Protein AF-A0A8D5JQ71-F1 (afdb_monomer_lite)

InterPro domains:
  IPR045618 Domain of unknown function DUF6444 [PF20042] (19-86)

Organism: NCBI:txid2772557

Radius of gyration: 29.49 Å; chains: 1; bounding box: 49×44×82 Å

Foldseek 3Di:
DDDPNDDLVVVLVVQLVCLVPDPPDDPVRSVVSVVVSVVVVVVVVVVPDAVVHPVDPNVPGPPDDDDDDDDPVADPDDGPPDDDPDDDDDPDDPDDDDDDDDPDD

pLDDT: mean 89.2, std 5.15, range [61.31, 96.62]

Sequence (105 aa):
MTIDNINIEATLENAKKIIAEDKGLSSATKSLLEILVLVITLMANRLNLNSSNSSKPPSTDPNRKKNSKKKNGRKAGGQKGHVGKTLKKVAVPDKVKVINVNRSD

Structure (mmCIF, N/CA/C/O backbone):
data_AF-A0A8D5JQ71-F1
#
_entry.id   AF-A0A8D5JQ71-F1
#
loop_
_atom_site.group_PDB
_atom_site.id
_atom_site.type_symbol
_atom_site.lab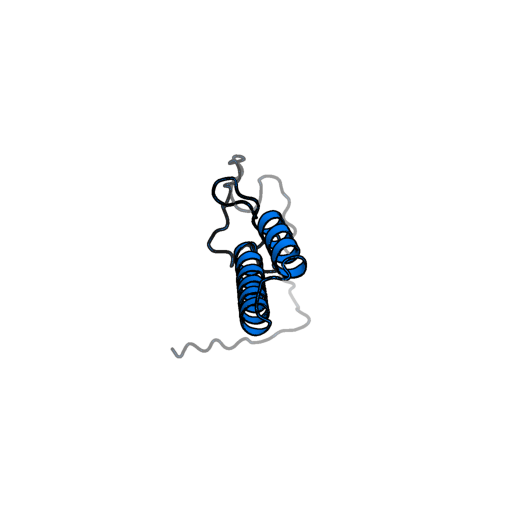el_atom_id
_atom_site.label_alt_id
_atom_site.label_comp_id
_atom_site.label_asym_id
_atom_site.label_entity_id
_atom_site.label_seq_id
_atom_site.pdbx_PDB_ins_code
_atom_site.Cartn_x
_atom_site.Cartn_y
_atom_site.Cartn_z
_atom_site.occupancy
_atom_site.B_iso_or_equiv
_atom_site.auth_seq_id
_atom_site.auth_comp_id
_atom_site.auth_asym_id
_atom_site.auth_atom_id
_atom_site.pdbx_PDB_model_num
ATOM 1 N N . MET A 1 1 ? 2.673 2.776 6.488 1.00 78.94 1 MET A N 1
ATOM 2 C CA . MET A 1 1 ? 2.360 3.949 5.648 1.00 78.94 1 MET A CA 1
ATOM 3 C C . MET A 1 1 ? 2.565 5.225 6.456 1.00 78.94 1 MET A C 1
ATOM 5 O O . MET A 1 1 ? 2.063 5.303 7.572 1.00 78.94 1 MET A O 1
ATOM 9 N N . THR A 1 2 ? 3.294 6.209 5.918 1.00 83.19 2 THR A N 1
ATOM 10 C CA . THR A 1 2 ? 3.402 7.548 6.519 1.00 83.19 2 THR A CA 1
ATOM 11 C C . THR A 1 2 ? 2.591 8.567 5.720 1.00 83.19 2 THR A C 1
ATOM 13 O O . THR A 1 2 ? 2.691 8.606 4.495 1.00 83.19 2 THR A O 1
ATOM 16 N N . ILE A 1 3 ? 1.784 9.377 6.404 1.00 81.81 3 ILE A N 1
ATOM 17 C CA . ILE A 1 3 ? 1.094 10.550 5.839 1.00 81.81 3 ILE A CA 1
ATOM 18 C C . ILE A 1 3 ? 1.446 11.727 6.739 1.00 81.81 3 ILE A C 1
ATOM 20 O O . ILE A 1 3 ? 1.314 11.598 7.951 1.00 81.81 3 ILE A O 1
ATOM 24 N N . ASP A 1 4 ? 1.945 12.827 6.173 1.00 85.12 4 ASP A N 1
ATOM 25 C CA . ASP A 1 4 ? 2.295 14.047 6.920 1.00 85.12 4 ASP A CA 1
ATOM 26 C C . ASP A 1 4 ? 3.145 13.770 8.179 1.00 85.12 4 ASP A C 1
ATOM 28 O O . ASP A 1 4 ? 2.898 14.290 9.262 1.00 85.12 4 ASP A O 1
ATOM 32 N N . ASN A 1 5 ? 4.151 12.898 8.031 1.00 88.31 5 ASN A N 1
ATOM 33 C CA . ASN A 1 5 ? 5.055 12.416 9.087 1.00 88.31 5 ASN A CA 1
ATOM 34 C C . ASN A 1 5 ? 4.416 11.544 10.190 1.00 88.31 5 ASN A C 1
ATOM 36 O O . ASN A 1 5 ? 5.087 11.207 11.164 1.00 88.31 5 ASN A O 1
ATOM 40 N N . ILE A 1 6 ? 3.171 11.099 10.028 1.00 89.06 6 ILE A N 1
ATOM 41 C CA . ILE A 1 6 ? 2.480 10.208 10.969 1.00 89.06 6 ILE A CA 1
ATOM 42 C C . ILE A 1 6 ? 2.561 8.763 10.471 1.00 89.06 6 ILE A C 1
ATOM 44 O O . ILE A 1 6 ? 2.156 8.469 9.348 1.00 89.06 6 ILE A O 1
ATOM 48 N N . ASN A 1 7 ? 3.052 7.841 11.305 1.00 91.19 7 ASN A N 1
ATOM 49 C CA . ASN A 1 7 ? 3.045 6.403 11.012 1.00 91.19 7 ASN A CA 1
ATOM 50 C C . ASN A 1 7 ? 1.674 5.797 11.347 1.00 91.19 7 ASN A C 1
ATOM 52 O O . ASN A 1 7 ? 1.350 5.596 12.517 1.00 91.19 7 ASN A O 1
ATOM 56 N N . ILE A 1 8 ? 0.882 5.490 10.320 1.00 90.25 8 ILE A N 1
ATOM 57 C CA . ILE A 1 8 ? -0.504 5.037 10.487 1.00 90.25 8 ILE A CA 1
ATOM 58 C C . ILE A 1 8 ? -0.583 3.706 11.237 1.00 90.25 8 ILE A C 1
ATOM 60 O O . ILE A 1 8 ? -1.400 3.599 12.148 1.00 90.25 8 ILE A O 1
ATOM 64 N N . GLU A 1 9 ? 0.251 2.708 10.912 1.00 90.06 9 GLU A N 1
ATOM 65 C CA . GLU A 1 9 ? 0.175 1.409 11.598 1.00 90.06 9 GLU A CA 1
ATOM 66 C C . GLU A 1 9 ? 0.482 1.546 13.091 1.00 90.06 9 GLU A C 1
ATOM 68 O O . GLU A 1 9 ? -0.305 1.081 13.913 1.00 90.06 9 GLU A O 1
ATOM 73 N N . ALA A 1 10 ? 1.554 2.261 13.450 1.00 93.25 10 ALA A N 1
ATOM 74 C CA . ALA A 1 10 ? 1.908 2.480 14.854 1.00 93.25 10 ALA A CA 1
ATOM 75 C C . ALA A 1 10 ? 0.810 3.253 15.608 1.00 93.25 10 ALA A C 1
ATOM 77 O O . ALA A 1 10 ? 0.500 2.962 16.762 1.00 93.25 10 ALA A O 1
ATOM 78 N N . THR A 1 11 ? 0.178 4.226 14.945 1.00 94.25 11 THR A N 1
ATOM 79 C CA . THR A 1 11 ? -0.907 5.012 15.546 1.00 94.25 11 THR A CA 1
ATOM 80 C C . THR A 1 11 ? -2.153 4.151 15.779 1.00 94.25 11 THR A C 1
ATOM 82 O O . THR A 1 11 ? -2.778 4.249 16.835 1.00 94.25 11 THR A O 1
ATOM 85 N N . LEU A 1 12 ? -2.494 3.266 14.835 1.00 93.75 12 LEU A N 1
ATOM 86 C CA . LEU A 1 12 ? -3.608 2.325 14.975 1.00 93.75 12 LEU A CA 1
ATOM 87 C C . LEU A 1 12 ? -3.352 1.277 16.063 1.00 93.75 12 LEU A C 1
ATOM 89 O O . LEU A 1 12 ? -4.27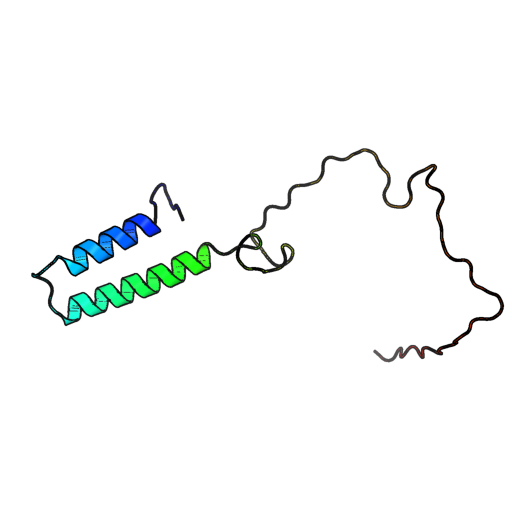4 0.946 16.805 1.00 93.75 12 LEU A O 1
ATOM 93 N N . GLU A 1 13 ? -2.126 0.765 16.187 1.00 94.31 13 GLU A N 1
ATOM 94 C CA . GLU A 1 13 ? -1.756 -0.155 17.271 1.00 94.31 13 GLU A CA 1
ATOM 95 C C . GLU A 1 13 ? -1.894 0.505 18.644 1.00 94.31 13 GLU A C 1
ATOM 97 O O . GLU A 1 13 ? -2.519 -0.061 19.544 1.00 94.31 13 GLU A O 1
ATOM 102 N N . ASN A 1 14 ? -1.403 1.738 18.783 1.00 95.19 14 ASN A N 1
ATOM 103 C CA . ASN A 1 14 ? -1.561 2.509 20.012 1.00 95.19 14 ASN A CA 1
ATOM 104 C C . ASN A 1 14 ? -3.040 2.769 20.335 1.00 95.19 14 ASN A C 1
ATOM 106 O O . ASN A 1 14 ? -3.458 2.578 21.475 1.00 95.19 14 ASN A O 1
ATOM 110 N N . ALA A 1 15 ? -3.852 3.139 19.339 1.00 94.44 15 ALA A N 1
ATOM 111 C CA . ALA A 1 15 ? -5.287 3.351 19.527 1.00 94.44 15 ALA A CA 1
ATOM 112 C C . ALA A 1 15 ? -5.998 2.075 20.004 1.00 94.44 15 ALA A C 1
ATOM 114 O O . ALA A 1 15 ? -6.771 2.129 20.960 1.00 94.44 15 ALA A O 1
ATOM 115 N N . LYS A 1 16 ? -5.695 0.913 19.403 1.00 95.06 16 LYS A N 1
ATOM 116 C CA . LYS A 1 16 ? -6.230 -0.387 19.850 1.00 95.06 16 LYS A CA 1
ATOM 117 C C . LYS A 1 16 ? -5.881 -0.672 21.304 1.00 95.06 16 LYS A C 1
ATOM 119 O O . LYS A 1 16 ? -6.746 -1.110 22.057 1.00 95.06 16 LYS A O 1
ATOM 124 N N . LYS A 1 17 ? -4.631 -0.417 21.700 1.00 95.44 17 LYS A N 1
ATOM 125 C CA . LYS A 1 17 ? -4.168 -0.637 23.073 1.00 95.44 17 LYS A CA 1
ATOM 126 C C . LYS A 1 17 ? -4.932 0.237 24.073 1.00 95.44 17 LYS A C 1
ATOM 128 O O . LYS A 1 17 ? -5.438 -0.285 25.059 1.00 95.44 17 LYS A O 1
ATOM 133 N N . ILE A 1 18 ? -5.092 1.528 23.776 1.00 94.81 18 ILE A N 1
ATOM 134 C CA . ILE A 1 18 ? -5.840 2.465 24.630 1.00 94.81 18 ILE A CA 1
ATOM 135 C C . ILE A 1 18 ? -7.301 2.023 24.774 1.00 94.81 18 ILE A C 1
ATOM 137 O O . ILE A 1 18 ? -7.807 1.933 25.888 1.00 94.81 18 ILE A O 1
ATOM 141 N N . ILE A 1 19 ? -7.965 1.676 23.666 1.00 93.88 19 ILE A N 1
ATOM 142 C CA . ILE A 1 19 ? -9.355 1.190 23.678 1.00 93.88 19 ILE A CA 1
ATOM 143 C C . ILE A 1 19 ? -9.484 -0.098 24.511 1.00 93.88 19 ILE A C 1
ATOM 145 O O . ILE A 1 19 ? -10.481 -0.300 25.209 1.00 93.88 19 ILE A O 1
ATOM 149 N N . ALA A 1 20 ? -8.484 -0.982 24.451 1.00 90.88 20 ALA A N 1
ATOM 150 C CA . ALA A 1 20 ? -8.470 -2.223 25.214 1.00 90.88 20 ALA A CA 1
ATOM 151 C C . ALA A 1 20 ? -8.331 -1.980 26.727 1.00 90.88 20 ALA A C 1
ATOM 153 O O . ALA A 1 20 ? -9.053 -2.620 27.495 1.00 90.88 20 ALA A O 1
ATOM 154 N N . GLU A 1 21 ? -7.452 -1.059 27.129 1.00 93.31 21 GLU A N 1
ATOM 155 C CA . GLU A 1 21 ? -7.113 -0.748 28.525 1.00 93.31 21 GLU A CA 1
ATOM 156 C C . GLU A 1 21 ? -8.131 0.173 29.218 1.00 93.31 21 GLU A C 1
ATOM 158 O O . GLU A 1 21 ? -8.260 0.128 30.445 1.00 93.31 21 GLU A O 1
ATOM 163 N N . ASP A 1 22 ? -8.880 0.974 28.458 1.00 92.06 22 ASP A N 1
ATOM 164 C CA . ASP A 1 22 ? -9.880 1.888 29.005 1.00 92.06 22 ASP A CA 1
ATOM 165 C C . ASP A 1 22 ? -11.106 1.126 29.546 1.00 92.06 22 ASP A C 1
ATOM 167 O O . ASP A 1 22 ? -11.863 0.478 28.813 1.00 92.06 22 ASP A O 1
ATOM 171 N N . LYS A 1 23 ? -11.285 1.208 30.870 1.00 90.31 23 LYS A N 1
ATOM 172 C CA . LYS A 1 23 ? -12.392 0.600 31.625 1.00 90.31 23 LYS A CA 1
ATOM 173 C C . LYS A 1 23 ? -13.626 1.503 31.716 1.00 90.31 23 LYS A C 1
ATOM 175 O O . LYS A 1 23 ? -14.673 1.031 32.146 1.00 90.31 23 LYS A O 1
ATOM 180 N N . GLY A 1 24 ? -13.499 2.787 31.373 1.00 91.50 24 GLY A N 1
ATOM 181 C CA . GLY A 1 24 ? -14.578 3.774 31.435 1.00 91.50 24 GLY A CA 1
ATOM 182 C C . GLY A 1 24 ? -15.492 3.764 30.208 1.00 91.50 24 GLY A C 1
ATOM 183 O O . GLY A 1 24 ? -16.581 4.334 30.247 1.00 91.50 24 GLY A O 1
ATOM 184 N N . LEU A 1 25 ? -15.079 3.104 29.124 1.00 90.75 25 LEU A N 1
ATOM 185 C CA . LEU A 1 25 ? -15.885 2.966 27.915 1.00 90.75 25 LEU A CA 1
ATOM 186 C C . LEU A 1 25 ? -16.985 1.913 28.087 1.00 90.75 25 LEU A C 1
ATOM 188 O O . LEU A 1 25 ? -16.743 0.787 28.521 1.00 90.75 25 LEU A O 1
ATOM 192 N N . SER A 1 26 ? -18.198 2.268 27.661 1.00 94.56 26 SER A N 1
ATOM 193 C CA . SER A 1 26 ? -19.291 1.309 27.497 1.00 94.56 26 SER A CA 1
ATOM 194 C C . SER A 1 26 ? -18.914 0.230 26.476 1.00 94.56 26 SER A C 1
ATOM 196 O O . SER A 1 26 ? -18.166 0.476 25.526 1.00 94.56 26 SER A O 1
ATOM 198 N N . SER A 1 27 ? -19.476 -0.969 26.624 1.00 92.75 27 SER A N 1
ATOM 199 C CA . SER A 1 27 ? -19.273 -2.059 25.664 1.00 92.75 27 SER A CA 1
ATOM 200 C C . SER A 1 27 ? -19.656 -1.645 24.240 1.00 92.75 27 SER A C 1
ATOM 202 O O . SER A 1 27 ? -18.915 -1.916 23.299 1.00 92.75 27 SER A O 1
ATOM 204 N N . ALA A 1 28 ? -20.760 -0.908 24.084 1.00 93.62 28 ALA A N 1
ATOM 205 C CA . ALA A 1 28 ? -21.238 -0.447 22.784 1.00 93.62 28 ALA A CA 1
ATOM 206 C C . ALA A 1 28 ? -20.262 0.532 22.109 1.00 93.62 28 ALA A C 1
ATOM 208 O O . ALA A 1 28 ? -19.990 0.417 20.912 1.00 93.62 28 ALA A O 1
ATOM 209 N N . THR A 1 29 ? -19.701 1.479 22.869 1.00 94.88 29 THR A N 1
ATOM 210 C CA . THR A 1 29 ? -18.735 2.448 22.330 1.00 94.88 29 THR A CA 1
ATOM 211 C C . THR A 1 29 ? -17.414 1.771 21.993 1.00 94.88 29 THR A C 1
ATOM 213 O O . THR A 1 29 ? -16.831 2.065 20.951 1.00 94.88 29 THR A O 1
ATOM 216 N N . LYS A 1 30 ? -16.975 0.814 22.819 1.00 94.12 30 LYS A N 1
ATOM 217 C CA . LYS A 1 30 ? -15.781 0.004 22.561 1.00 94.12 30 LYS A CA 1
ATOM 218 C C . LYS A 1 30 ? -15.908 -0.784 21.257 1.00 94.12 30 LYS A C 1
ATOM 220 O O . LYS A 1 30 ? -15.038 -0.667 20.397 1.00 94.12 30 LYS A O 1
ATOM 225 N N . SER A 1 31 ? -17.028 -1.478 21.051 1.00 93.94 31 SER A N 1
ATOM 226 C CA . SER A 1 31 ? -17.286 -2.211 19.806 1.00 93.94 31 SER A CA 1
ATOM 227 C C . SER A 1 31 ? -17.331 -1.297 18.578 1.00 93.94 31 SER A C 1
ATOM 229 O O . SER A 1 31 ? -16.772 -1.640 17.538 1.00 93.94 31 SER A O 1
ATOM 231 N N . LEU A 1 32 ? -17.950 -0.115 18.678 1.00 96.00 32 LEU A N 1
ATOM 232 C CA . LEU A 1 32 ? -17.978 0.842 17.568 1.00 96.00 32 LEU A CA 1
ATOM 233 C C . LEU A 1 32 ? -16.566 1.316 17.188 1.00 96.00 32 LEU A C 1
ATOM 235 O O . LEU A 1 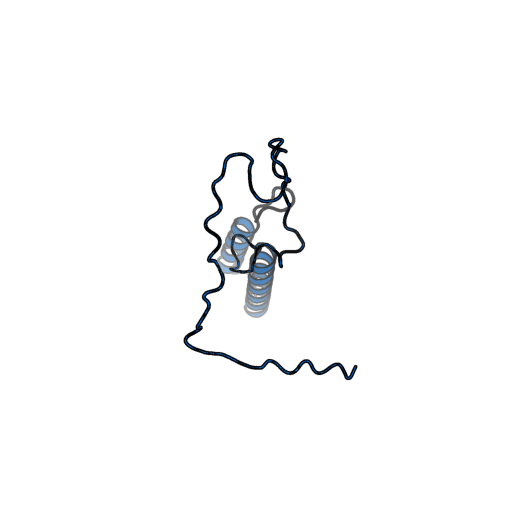32 ? -16.227 1.362 16.005 1.00 96.00 32 LEU A O 1
ATOM 239 N N . LEU A 1 33 ? -15.735 1.642 18.180 1.00 95.81 33 LEU A N 1
ATOM 240 C CA . LEU A 1 33 ? -14.352 2.065 17.957 1.00 95.81 33 LEU A CA 1
ATOM 241 C C . LEU A 1 33 ? -13.506 0.945 17.343 1.00 95.81 33 LEU A C 1
ATOM 243 O O . LEU A 1 33 ? -12.742 1.201 16.415 1.00 95.81 33 LEU A O 1
ATOM 247 N N . GLU A 1 34 ? -13.671 -0.296 17.798 1.00 93.75 34 GLU A N 1
ATOM 248 C CA . GLU A 1 34 ? -12.996 -1.460 17.212 1.00 93.75 34 GLU A CA 1
ATOM 249 C C . GLU A 1 34 ? -13.364 -1.652 15.734 1.00 93.75 34 GLU A C 1
ATOM 251 O O . GLU A 1 34 ? -12.478 -1.865 14.901 1.00 93.75 34 GLU A O 1
ATOM 256 N N . ILE A 1 35 ? -14.647 -1.506 15.382 1.00 96.06 35 ILE A N 1
ATOM 257 C CA . ILE A 1 35 ? -15.113 -1.565 13.989 1.00 96.06 35 ILE A CA 1
ATOM 258 C C . ILE A 1 35 ? -14.490 -0.436 13.161 1.00 96.06 35 ILE A C 1
ATOM 260 O O . ILE A 1 35 ? -14.001 -0.681 12.058 1.00 96.06 35 ILE A O 1
ATOM 264 N N . LEU A 1 36 ? -14.461 0.793 13.680 1.00 96.50 36 LEU A N 1
ATOM 265 C CA . LEU A 1 36 ? -13.845 1.928 12.986 1.00 96.50 36 LEU A CA 1
ATOM 266 C C . LEU A 1 36 ? -12.354 1.688 12.740 1.00 96.50 36 LEU A C 1
ATOM 268 O O . LEU A 1 36 ? -11.873 1.857 11.619 1.00 96.50 36 LEU A O 1
ATOM 272 N N . VAL A 1 37 ? -11.628 1.223 13.756 1.00 95.88 37 VAL A N 1
ATOM 273 C CA . VAL A 1 37 ? -10.210 0.873 13.640 1.00 95.88 37 VAL A CA 1
ATOM 274 C C . VAL A 1 37 ? -9.995 -0.232 12.603 1.00 95.88 37 VAL A C 1
ATOM 276 O O . VAL A 1 37 ? -9.051 -0.152 11.811 1.00 95.88 37 VAL A O 1
ATOM 279 N N . LEU A 1 38 ? -10.865 -1.246 12.559 1.00 94.50 38 LEU A N 1
ATOM 280 C CA . LEU A 1 38 ? -10.814 -2.309 11.555 1.00 94.50 38 LEU A CA 1
ATOM 281 C C . LEU A 1 38 ? -10.981 -1.745 10.138 1.00 94.50 38 LEU A C 1
ATOM 283 O O . LEU A 1 38 ? -10.167 -2.038 9.259 1.00 94.50 38 LEU A O 1
ATOM 287 N N . VAL A 1 39 ? -12.000 -0.910 9.921 1.00 96.62 39 VAL A N 1
ATOM 288 C CA . VAL A 1 39 ? -12.272 -0.282 8.621 1.00 96.62 39 VAL A CA 1
ATOM 289 C C . VAL A 1 39 ? -11.091 0.583 8.179 1.00 96.62 39 VAL A C 1
ATOM 291 O O . VAL A 1 39 ? -10.622 0.439 7.049 1.00 96.62 39 VAL A O 1
ATOM 294 N N . ILE A 1 40 ? -10.549 1.416 9.071 1.00 94.44 40 ILE A N 1
ATOM 295 C CA . ILE A 1 40 ? -9.388 2.266 8.770 1.00 94.44 40 ILE A CA 1
ATOM 296 C C . ILE A 1 40 ? -8.168 1.406 8.421 1.00 94.44 40 ILE A C 1
ATOM 298 O O . ILE A 1 40 ? -7.485 1.693 7.439 1.00 94.44 40 ILE A O 1
ATOM 302 N N . THR A 1 41 ? -7.925 0.318 9.157 1.00 93.44 41 THR A N 1
ATOM 303 C CA . THR A 1 41 ? -6.818 -0.612 8.873 1.00 93.44 41 THR A CA 1
ATOM 304 C C . THR A 1 41 ? -6.951 -1.212 7.469 1.00 93.44 41 THR A C 1
ATOM 306 O O . THR A 1 41 ? -5.996 -1.216 6.691 1.00 93.44 41 THR A O 1
ATOM 309 N N . LEU A 1 42 ? -8.148 -1.685 7.105 1.00 92.94 42 LEU A N 1
ATOM 310 C CA . LEU A 1 42 ? -8.417 -2.247 5.778 1.00 92.94 42 LEU A CA 1
ATOM 311 C C . LEU A 1 42 ? -8.216 -1.212 4.665 1.00 92.94 42 LEU A C 1
ATOM 313 O O . LEU A 1 42 ? -7.631 -1.525 3.625 1.00 92.94 42 LEU A O 1
ATOM 317 N N . MET A 1 43 ? -8.679 0.020 4.875 1.00 92.31 43 MET A N 1
ATOM 318 C CA . MET A 1 43 ? -8.509 1.108 3.913 1.00 92.31 43 MET A CA 1
ATOM 319 C C . MET A 1 43 ? -7.037 1.500 3.750 1.00 92.31 43 MET A C 1
ATOM 321 O O . MET A 1 43 ? -6.562 1.577 2.617 1.00 92.31 43 MET A O 1
ATOM 325 N N . ALA A 1 44 ? -6.303 1.677 4.851 1.00 90.44 44 ALA A N 1
ATOM 326 C CA . ALA A 1 44 ? -4.879 2.010 4.834 1.00 90.44 44 ALA A CA 1
ATOM 327 C C . ALA A 1 44 ? -4.060 0.944 4.089 1.00 90.44 44 ALA A C 1
ATOM 329 O O . ALA A 1 44 ? -3.269 1.271 3.203 1.00 90.44 44 ALA A O 1
ATOM 330 N N . ASN A 1 45 ? -4.334 -0.338 4.354 1.00 88.38 45 ASN A N 1
ATOM 331 C CA . ASN A 1 45 ? -3.691 -1.447 3.651 1.00 88.38 45 ASN A CA 1
ATOM 332 C C . ASN A 1 45 ? -3.948 -1.393 2.144 1.00 88.38 45 ASN A C 1
ATOM 334 O O . ASN A 1 45 ? -3.019 -1.553 1.357 1.00 88.38 45 ASN A O 1
ATOM 338 N N . ARG A 1 46 ? -5.190 -1.124 1.722 1.00 87.44 46 ARG A N 1
ATOM 339 C CA . ARG A 1 46 ? -5.539 -1.012 0.297 1.00 87.44 46 ARG A CA 1
ATOM 340 C C . ARG A 1 46 ? -4.860 0.172 -0.385 1.00 87.44 46 ARG A C 1
ATOM 342 O O . ARG A 1 46 ? -4.463 0.035 -1.538 1.00 87.44 46 ARG A O 1
ATOM 349 N N . LEU A 1 47 ? -4.728 1.307 0.300 1.00 86.81 47 LEU A N 1
ATOM 350 C CA . LEU A 1 47 ? -4.060 2.499 -0.235 1.00 86.81 47 LEU A CA 1
ATOM 351 C C . LEU A 1 47 ? -2.548 2.301 -0.393 1.00 86.81 47 LEU A C 1
ATOM 353 O O . LEU A 1 47 ? -1.946 2.877 -1.295 1.00 86.81 47 LEU A O 1
ATOM 357 N N . ASN A 1 48 ? -1.940 1.454 0.439 1.00 85.50 48 ASN A N 1
ATOM 358 C CA . ASN A 1 48 ? -0.516 1.131 0.360 1.00 85.50 48 ASN A CA 1
ATOM 359 C C . ASN A 1 48 ? -0.170 0.128 -0.767 1.00 85.50 48 ASN A C 1
ATOM 361 O O . ASN A 1 48 ? 1.008 -0.144 -1.024 1.00 85.50 48 ASN A O 1
ATOM 365 N N . LEU A 1 49 ? -1.170 -0.443 -1.452 1.00 86.94 49 LEU A N 1
ATOM 366 C CA . LEU A 1 49 ? -0.955 -1.402 -2.536 1.00 86.94 49 LEU A CA 1
ATOM 367 C C . LEU A 1 49 ? -0.622 -0.707 -3.865 1.00 86.94 49 LEU A C 1
ATOM 369 O O . LEU A 1 49 ? -1.378 0.119 -4.370 1.00 86.94 49 LEU A O 1
ATOM 373 N N . ASN A 1 50 ? 0.483 -1.117 -4.480 1.00 88.62 50 ASN A N 1
ATOM 374 C CA . ASN A 1 50 ? 0.955 -0.693 -5.797 1.00 88.62 50 ASN A CA 1
ATOM 375 C C . ASN A 1 50 ? 1.501 -1.896 -6.589 1.00 88.62 50 ASN A C 1
ATOM 377 O O . ASN A 1 50 ? 1.475 -3.038 -6.123 1.00 88.62 50 ASN A O 1
ATOM 381 N N . SER A 1 51 ? 1.979 -1.680 -7.814 1.00 90.56 51 SER A N 1
ATOM 382 C CA . SER A 1 51 ? 2.501 -2.770 -8.659 1.00 90.56 51 SER A CA 1
ATOM 383 C C . SER A 1 51 ? 3.672 -3.555 -8.054 1.00 90.56 51 SER A C 1
ATOM 385 O O . SER A 1 51 ? 3.894 -4.696 -8.448 1.00 90.56 51 SER A O 1
ATOM 387 N N . SER A 1 52 ? 4.400 -2.993 -7.087 1.00 87.12 52 SER A N 1
ATOM 388 C CA . SER A 1 52 ? 5.534 -3.662 -6.438 1.00 87.12 52 SER A CA 1
ATOM 389 C C . SER A 1 52 ? 5.119 -4.652 -5.345 1.00 87.12 52 SER A C 1
ATOM 391 O O . SER A 1 52 ? 5.913 -5.522 -5.007 1.00 87.12 52 SER A O 1
ATOM 393 N N . ASN A 1 53 ? 3.913 -4.532 -4.775 1.00 87.12 53 ASN A N 1
ATOM 394 C CA . ASN A 1 53 ? 3.477 -5.336 -3.621 1.00 87.12 53 ASN A CA 1
ATOM 395 C C . ASN A 1 53 ? 2.069 -5.960 -3.761 1.00 87.12 53 ASN A C 1
ATOM 397 O O . ASN A 1 53 ? 1.612 -6.620 -2.835 1.00 87.12 53 ASN A O 1
ATOM 401 N N . SER A 1 54 ? 1.380 -5.776 -4.895 1.00 86.38 54 SER A N 1
ATOM 402 C CA . SER A 1 54 ? 0.001 -6.266 -5.108 1.00 86.38 54 SER A CA 1
ATOM 403 C C . SER A 1 54 ? -0.143 -7.342 -6.187 1.00 86.38 54 SER A C 1
ATOM 405 O O . SER A 1 54 ? -1.261 -7.638 -6.608 1.00 86.38 54 SER A O 1
ATOM 407 N N . SER A 1 55 ? 0.970 -7.881 -6.696 1.00 89.00 55 SER A N 1
ATOM 408 C CA . SER A 1 55 ? 1.012 -8.809 -7.844 1.00 89.00 55 SER A CA 1
ATOM 409 C C . SER A 1 55 ? 0.375 -8.264 -9.138 1.00 89.00 55 SER A C 1
ATOM 411 O O . SER A 1 55 ? 0.289 -8.979 -10.137 1.00 89.00 55 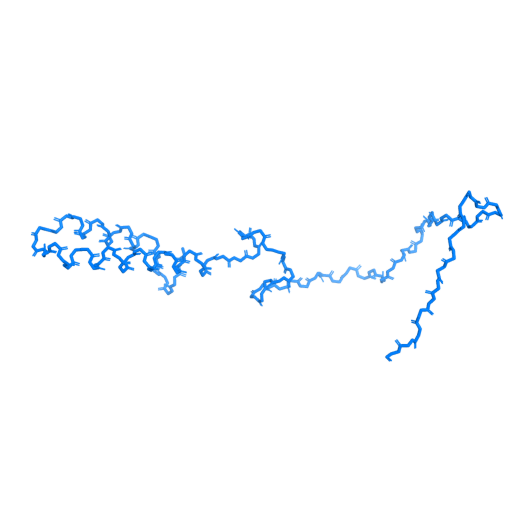SER A O 1
ATOM 413 N N . LYS A 1 56 ? -0.054 -6.992 -9.163 1.00 86.75 56 LYS A N 1
ATOM 414 C CA . LYS A 1 56 ? -0.594 -6.328 -10.352 1.00 86.75 56 LYS A CA 1
ATOM 415 C C . LYS A 1 56 ? 0.537 -5.983 -11.319 1.00 86.75 56 LYS A C 1
ATOM 417 O O . LYS A 1 56 ? 1.570 -5.468 -10.883 1.00 86.75 56 LYS A O 1
ATOM 422 N N . PRO A 1 57 ? 0.338 -6.175 -12.636 1.00 90.75 57 PRO A N 1
ATOM 423 C CA . PRO A 1 57 ? 1.321 -5.775 -13.624 1.00 90.75 57 PRO A CA 1
ATOM 424 C C . PRO A 1 57 ? 1.703 -4.295 -13.472 1.00 90.75 57 PRO A C 1
ATOM 426 O O . PRO A 1 57 ? 0.821 -3.439 -13.348 1.00 90.75 57 PRO A O 1
ATOM 429 N N . PRO A 1 58 ? 2.995 -3.949 -13.582 1.00 90.62 58 PRO A N 1
ATOM 430 C CA . PRO A 1 58 ? 3.449 -2.564 -13.513 1.00 90.62 58 PRO A CA 1
ATOM 431 C C . PRO A 1 58 ? 2.921 -1.636 -14.622 1.00 90.62 58 PRO A C 1
ATOM 433 O O . PRO A 1 58 ? 3.187 -0.437 -14.596 1.00 90.62 58 PRO A O 1
ATOM 436 N N . SER A 1 59 ? 2.240 -2.173 -15.635 1.00 89.75 59 SER A N 1
ATOM 437 C CA . SER A 1 59 ? 1.518 -1.415 -16.664 1.00 89.75 59 SER A CA 1
ATOM 438 C C . SER A 1 59 ? 0.121 -0.966 -16.226 1.00 89.75 59 SER A C 1
ATOM 440 O O . SER A 1 59 ? -0.398 -0.016 -16.798 1.00 89.75 59 SER A O 1
ATOM 442 N N . THR A 1 60 ? -0.476 -1.640 -15.240 1.00 89.25 60 THR A N 1
ATOM 443 C CA . THR A 1 60 ? -1.851 -1.416 -14.754 1.00 89.25 60 THR A CA 1
ATOM 444 C C . THR A 1 60 ? -1.892 -0.492 -13.533 1.00 89.25 60 THR A C 1
ATOM 446 O O . THR A 1 60 ? -2.963 -0.100 -13.085 1.00 89.25 60 THR A O 1
ATOM 449 N N . ASP A 1 61 ? -0.733 -0.140 -12.981 1.00 90.69 61 ASP A N 1
ATOM 450 C CA . ASP A 1 61 ? -0.607 0.781 -11.853 1.00 90.69 61 ASP A CA 1
ATOM 451 C C . ASP A 1 61 ? -0.611 2.244 -12.346 1.00 90.69 61 ASP A C 1
ATOM 453 O O . ASP A 1 61 ? 0.377 2.678 -12.952 1.00 90.69 61 ASP A O 1
ATOM 457 N N . PRO A 1 62 ? -1.700 3.009 -12.115 1.00 86.19 62 PRO A N 1
ATOM 458 C CA . PRO A 1 62 ? -1.852 4.365 -12.643 1.00 86.19 62 PRO A CA 1
ATOM 459 C C . PRO A 1 62 ? -0.889 5.365 -11.994 1.00 86.19 62 PRO A C 1
ATOM 461 O O . PRO A 1 62 ? -0.518 6.353 -12.623 1.00 86.19 62 PRO A O 1
ATOM 464 N N . ASN A 1 63 ? -0.441 5.091 -10.765 1.00 86.69 63 ASN A N 1
ATOM 465 C CA . ASN A 1 63 ? 0.417 5.984 -9.986 1.00 86.69 63 ASN A CA 1
ATOM 466 C C . ASN A 1 63 ? 1.904 5.615 -10.106 1.00 86.69 63 ASN A C 1
ATOM 468 O O . ASN A 1 63 ? 2.762 6.202 -9.438 1.00 86.69 63 ASN A O 1
ATOM 472 N N . ARG A 1 64 ? 2.243 4.644 -10.962 1.00 89.69 64 ARG A N 1
ATOM 473 C CA . ARG A 1 64 ? 3.624 4.207 -11.143 1.00 89.69 64 ARG A CA 1
ATOM 474 C C . ARG A 1 64 ? 4.459 5.282 -11.839 1.00 89.69 64 ARG A C 1
ATOM 476 O O . ARG A 1 64 ? 4.274 5.575 -13.022 1.00 89.69 64 ARG A O 1
ATOM 483 N N . LYS A 1 65 ? 5.500 5.763 -11.154 1.00 86.62 65 LYS A N 1
ATOM 484 C CA . LYS A 1 65 ? 6.545 6.600 -11.764 1.00 86.62 65 LYS A CA 1
ATOM 485 C C . LYS A 1 65 ? 7.323 5.794 -12.813 1.00 86.62 65 LYS A C 1
ATOM 487 O O . LYS A 1 65 ? 8.031 4.839 -12.490 1.00 86.62 65 LYS A O 1
ATOM 492 N N . LYS A 1 66 ? 7.193 6.172 -14.088 1.00 84.44 66 LYS A N 1
ATOM 493 C CA . LYS A 1 66 ? 7.962 5.588 -15.198 1.00 84.44 66 LYS A CA 1
ATOM 494 C C . LYS A 1 66 ? 9.289 6.329 -15.342 1.00 84.44 66 LYS A C 1
ATOM 496 O O . LYS A 1 66 ? 9.338 7.409 -15.919 1.00 84.44 66 LYS A O 1
ATOM 501 N N . ASN A 1 67 ? 10.372 5.732 -14.854 1.00 84.12 67 ASN A N 1
ATOM 502 C CA . ASN A 1 67 ? 11.711 6.261 -15.106 1.00 84.12 67 ASN A CA 1
ATOM 503 C C . ASN A 1 67 ? 12.088 6.019 -16.573 1.00 84.12 67 ASN A C 1
ATOM 505 O O . ASN A 1 67 ? 12.034 4.885 -17.059 1.00 84.12 67 ASN A O 1
ATOM 509 N N . SER A 1 68 ? 12.474 7.076 -17.285 1.00 82.94 68 SER A N 1
ATOM 510 C CA . SER A 1 68 ? 13.020 6.940 -18.632 1.00 82.94 68 SER A CA 1
ATOM 511 C C . SER A 1 68 ? 14.405 6.292 -18.557 1.00 82.94 68 SER A C 1
ATOM 513 O O . SER A 1 68 ? 15.225 6.600 -17.690 1.00 82.94 68 SER A O 1
ATOM 515 N N . LYS A 1 69 ? 14.683 5.348 -19.460 1.00 81.00 69 LYS A N 1
ATOM 516 C CA . LYS A 1 69 ? 16.039 4.805 -19.593 1.00 81.00 69 LYS A CA 1
ATOM 517 C C . LYS A 1 69 ? 16.944 5.894 -20.173 1.00 81.00 69 LYS A C 1
ATOM 519 O O . LYS A 1 69 ? 16.545 6.579 -21.117 1.00 81.00 69 LYS A O 1
ATOM 524 N N . LYS A 1 70 ? 18.174 6.020 -19.657 1.00 86.00 70 LYS A N 1
ATOM 525 C CA . LYS A 1 70 ? 19.200 6.869 -20.283 1.00 86.00 70 LYS A CA 1
ATOM 526 C C . LYS A 1 70 ? 19.381 6.432 -21.738 1.00 86.00 70 LYS A C 1
ATOM 528 O O . LYS A 1 70 ? 19.532 5.240 -22.015 1.00 86.00 70 LYS A O 1
ATOM 533 N N . LYS A 1 71 ? 19.352 7.394 -22.665 1.00 84.19 71 LYS A N 1
ATOM 534 C CA . LYS A 1 71 ? 19.615 7.124 -24.082 1.00 84.19 71 LYS A CA 1
ATOM 535 C C . LYS A 1 71 ? 21.041 6.589 -24.201 1.00 84.19 71 LYS A C 1
ATOM 537 O O . LYS A 1 71 ? 21.986 7.260 -23.812 1.00 84.19 71 LYS A O 1
ATOM 542 N N . ASN A 1 72 ? 21.186 5.383 -24.737 1.00 81.75 72 ASN A N 1
ATOM 543 C CA . ASN A 1 72 ? 22.479 4.721 -24.922 1.00 81.75 72 ASN A CA 1
ATOM 544 C C . ASN A 1 72 ? 23.035 4.904 -26.347 1.00 81.75 72 ASN A C 1
ATOM 546 O O . ASN A 1 72 ? 23.932 4.172 -26.750 1.00 81.75 72 ASN A O 1
ATOM 550 N N . GLY A 1 73 ? 22.457 5.821 -27.135 1.00 86.44 73 GLY A N 1
ATOM 551 C CA . GLY A 1 73 ? 22.837 6.085 -28.529 1.00 86.44 73 GLY A CA 1
ATOM 552 C C . GLY A 1 73 ? 22.549 4.943 -29.513 1.00 86.44 73 GLY A C 1
ATOM 553 O O . GLY A 1 73 ? 22.765 5.101 -30.713 1.00 86.44 73 GLY A O 1
ATOM 554 N N . ARG A 1 74 ? 22.046 3.793 -29.044 1.00 85.88 74 ARG A N 1
ATOM 555 C CA . ARG A 1 74 ? 21.763 2.634 -29.892 1.00 85.88 74 ARG A CA 1
ATOM 556 C C . ARG A 1 74 ? 20.463 2.858 -30.650 1.00 85.88 74 ARG A C 1
ATOM 558 O O . ARG A 1 74 ? 19.452 3.255 -30.070 1.00 85.88 74 ARG A O 1
ATOM 565 N N . LYS A 1 75 ? 20.487 2.575 -31.951 1.00 84.81 75 LYS A N 1
ATOM 566 C CA . LYS A 1 75 ? 19.283 2.613 -32.787 1.00 84.81 75 LYS A CA 1
ATOM 567 C C . LYS A 1 75 ? 18.324 1.494 -32.367 1.00 84.81 75 LYS A C 1
ATOM 569 O O . LYS A 1 75 ? 18.770 0.438 -31.913 1.00 84.81 75 LYS A O 1
ATOM 574 N N . ALA A 1 76 ? 17.022 1.736 -32.510 1.00 84.19 76 ALA A N 1
ATOM 575 C CA . ALA A 1 76 ? 16.004 0.707 -32.322 1.00 84.19 76 ALA A CA 1
ATOM 576 C C . ALA A 1 76 ? 16.189 -0.426 -33.351 1.00 84.19 76 ALA A C 1
ATOM 578 O O . ALA A 1 76 ? 16.594 -0.172 -34.484 1.00 84.19 76 ALA A O 1
ATOM 579 N N . GLY A 1 77 ? 15.894 -1.668 -32.954 1.00 86.25 77 GLY A N 1
ATOM 580 C CA . GLY A 1 77 ? 16.065 -2.856 -33.796 1.00 86.25 77 GLY A CA 1
ATOM 581 C C . GLY A 1 77 ? 17.449 -3.512 -33.700 1.00 86.25 77 GLY A C 1
ATOM 582 O O . GLY A 1 77 ? 18.176 -3.361 -32.711 1.00 86.25 77 GLY A O 1
ATOM 583 N N . GLY A 1 78 ? 17.782 -4.295 -34.730 1.00 86.00 78 GLY A N 1
ATOM 584 C CA . GLY A 1 78 ? 19.040 -5.035 -34.832 1.00 86.00 78 GLY A CA 1
ATOM 585 C C . GLY A 1 78 ? 20.259 -4.113 -34.805 1.00 86.00 78 GLY A C 1
ATOM 586 O O . GLY A 1 78 ? 20.286 -3.062 -35.442 1.00 86.00 78 GLY A O 1
ATOM 587 N N . GLN A 1 79 ? 21.276 -4.501 -34.042 1.00 90.19 79 GLN A N 1
ATOM 588 C CA . GLN A 1 79 ? 22.486 -3.701 -33.862 1.00 90.19 79 GLN A CA 1
ATOM 589 C C . GLN A 1 79 ? 23.488 -3.994 -34.984 1.00 90.19 79 GLN A C 1
ATOM 591 O O . GLN A 1 79 ? 23.617 -5.141 -35.414 1.00 90.19 79 GLN A O 1
ATOM 596 N N . LYS A 1 80 ? 24.221 -2.972 -35.449 1.00 87.06 80 LYS A N 1
ATOM 597 C CA . LYS A 1 80 ? 25.251 -3.148 -36.487 1.00 87.06 80 LYS A CA 1
ATOM 598 C C . LYS A 1 80 ? 26.293 -4.168 -36.008 1.00 87.06 80 LYS A C 1
ATOM 600 O O . LYS A 1 80 ? 26.800 -4.041 -34.898 1.00 87.06 80 LYS A O 1
ATOM 605 N N . GLY A 1 81 ? 26.587 -5.169 -36.838 1.00 88.12 81 GLY A N 1
ATOM 606 C CA . GLY A 1 81 ? 27.506 -6.268 -36.513 1.00 88.12 81 GLY A CA 1
ATOM 607 C C . GLY A 1 81 ? 26.860 -7.467 -35.809 1.00 88.12 81 GLY A C 1
ATOM 608 O O . GLY A 1 81 ? 27.506 -8.499 -35.670 1.00 88.12 81 GLY A O 1
ATOM 609 N N . HIS A 1 82 ? 25.586 -7.382 -35.408 1.00 84.62 82 HIS A N 1
ATOM 610 C CA . HIS A 1 82 ? 24.874 -8.532 -34.861 1.00 84.62 82 HIS A CA 1
ATOM 611 C C . HIS A 1 82 ? 24.406 -9.441 -36.001 1.00 84.62 82 HIS A C 1
ATOM 613 O O . HIS A 1 82 ? 23.513 -9.078 -36.769 1.00 84.62 82 HIS A O 1
ATOM 619 N N . VAL A 1 83 ? 24.995 -10.632 -36.111 1.00 87.00 83 VAL A N 1
ATOM 620 C CA . VAL A 1 83 ? 24.574 -11.626 -37.104 1.00 87.00 83 VAL A CA 1
ATOM 621 C C . VAL A 1 83 ? 23.176 -12.116 -36.726 1.00 87.00 83 VAL A C 1
ATOM 623 O O . VAL A 1 83 ? 22.971 -12.718 -35.672 1.00 87.00 83 VAL A O 1
ATOM 626 N N . GLY A 1 84 ? 22.182 -11.795 -37.552 1.00 84.69 84 GLY A N 1
ATOM 627 C CA . GLY A 1 84 ? 20.817 -12.279 -37.370 1.00 84.69 84 GLY A CA 1
ATOM 628 C C . GLY A 1 84 ? 20.723 -13.763 -37.718 1.00 84.69 84 GLY A C 1
ATOM 629 O O . GLY A 1 84 ? 21.219 -14.187 -38.758 1.00 84.69 84 GLY A O 1
ATOM 630 N N . LYS A 1 85 ? 20.051 -14.552 -36.875 1.00 85.19 85 LYS A N 1
ATOM 631 C CA . LYS A 1 85 ? 19.749 -15.967 -37.140 1.00 85.19 85 LYS A CA 1
ATOM 632 C C . LYS A 1 85 ? 18.266 -16.139 -37.462 1.00 85.19 85 LYS A C 1
ATOM 634 O O . LYS A 1 85 ? 17.547 -16.862 -36.780 1.00 85.19 85 LYS A O 1
ATOM 639 N N . THR A 1 86 ? 17.786 -15.417 -38.471 1.00 85.94 86 THR A N 1
ATOM 640 C CA . THR A 1 86 ? 16.414 -15.600 -38.956 1.00 85.94 86 THR A CA 1
ATOM 641 C C . THR A 1 86 ? 16.336 -16.925 -39.705 1.00 85.94 86 THR A C 1
ATOM 643 O O . THR A 1 86 ? 17.114 -17.158 -40.632 1.00 85.94 86 THR A O 1
ATOM 646 N N . LEU A 1 87 ? 15.406 -17.797 -39.310 1.00 87.75 87 LEU A N 1
ATOM 647 C CA . LEU A 1 87 ? 15.119 -19.023 -40.053 1.00 87.75 87 LEU A CA 1
ATOM 648 C C . LEU A 1 87 ? 14.669 -18.660 -41.471 1.00 87.75 87 LEU A C 1
ATOM 650 O O . LEU A 1 87 ? 13.761 -17.847 -41.662 1.00 87.75 87 LEU A O 1
ATOM 654 N N . LYS A 1 88 ? 15.318 -19.256 -42.472 1.00 86.50 88 LYS A N 1
ATOM 655 C CA . LYS A 1 88 ? 14.885 -19.137 -43.864 1.00 86.50 88 LYS A CA 1
ATOM 656 C C . LYS A 1 88 ? 13.671 -20.033 -44.079 1.00 86.50 88 LYS A C 1
ATOM 658 O O . LYS A 1 88 ? 13.563 -21.095 -43.468 1.00 86.50 88 LYS A O 1
ATOM 663 N N . LYS A 1 89 ? 12.772 -19.613 -44.969 1.00 88.81 89 LYS A N 1
ATOM 664 C CA . LYS A 1 89 ? 11.705 -20.494 -45.445 1.00 88.81 89 LYS A CA 1
ATOM 665 C C . LYS A 1 89 ? 12.343 -21.720 -46.097 1.00 88.81 89 LYS A C 1
ATOM 667 O O . LYS A 1 89 ? 13.271 -21.580 -46.893 1.00 88.81 89 LYS A O 1
ATOM 672 N N . VAL A 1 90 ? 11.848 -22.895 -45.737 1.00 89.81 90 VAL A N 1
ATOM 673 C CA . VAL A 1 90 ? 12.205 -24.159 -46.382 1.00 89.81 90 VAL A CA 1
ATOM 674 C C . VAL A 1 90 ? 11.319 -24.372 -47.607 1.00 89.81 90 VAL A C 1
ATOM 676 O O . VAL A 1 90 ? 10.192 -23.878 -47.642 1.00 89.81 90 VAL A O 1
ATOM 679 N N . ALA A 1 91 ? 11.830 -25.085 -48.612 1.00 92.62 91 ALA A N 1
ATOM 680 C CA . ALA A 1 91 ? 11.080 -25.363 -49.838 1.00 92.62 91 ALA A CA 1
ATOM 681 C C . ALA A 1 91 ? 9.852 -26.253 -49.577 1.00 92.62 91 ALA A C 1
ATOM 683 O O . ALA A 1 91 ? 8.805 -26.046 -50.181 1.00 92.62 91 ALA A O 1
ATOM 684 N N . VAL A 1 92 ? 9.977 -27.206 -48.649 1.00 92.81 92 VAL A N 1
ATOM 685 C CA . VAL A 1 92 ? 8.922 -28.158 -48.291 1.00 92.81 92 VAL A CA 1
ATOM 686 C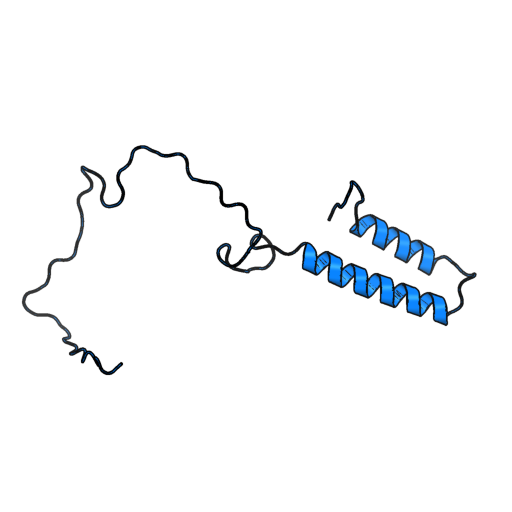 C . VAL A 1 92 ? 8.653 -28.043 -46.787 1.00 92.81 92 VAL A C 1
ATOM 688 O O . VAL A 1 92 ? 9.478 -28.493 -45.995 1.00 92.81 92 VAL A O 1
ATOM 691 N N . PRO A 1 93 ? 7.564 -27.376 -46.369 1.00 91.25 93 PRO A N 1
ATOM 692 C CA . PRO A 1 93 ? 7.173 -27.299 -44.966 1.00 91.25 93 PRO A CA 1
ATOM 693 C C . PRO A 1 93 ? 6.431 -28.567 -44.524 1.00 91.25 93 PRO A C 1
ATOM 695 O O . PRO A 1 93 ? 5.629 -29.111 -45.276 1.00 91.25 93 PRO A O 1
ATOM 698 N N . ASP A 1 94 ? 6.614 -28.977 -43.268 1.00 93.88 94 ASP A N 1
ATOM 699 C CA . ASP A 1 94 ? 5.943 -30.167 -42.721 1.00 93.88 94 ASP A CA 1
ATOM 700 C C . ASP A 1 94 ? 4.423 -29.989 -42.576 1.00 93.88 94 ASP A C 1
ATOM 702 O O . ASP A 1 94 ? 3.656 -30.948 -42.638 1.00 93.88 94 ASP A O 1
ATOM 706 N N . LYS A 1 95 ? 3.968 -28.752 -42.329 1.00 92.75 95 LYS A N 1
ATOM 707 C CA . LYS A 1 95 ? 2.553 -28.416 -42.117 1.00 92.75 95 LYS A CA 1
ATOM 708 C C . LYS A 1 95 ? 2.215 -27.081 -42.771 1.00 92.75 95 LYS A C 1
ATOM 710 O O . LYS A 1 95 ? 2.877 -26.076 -42.515 1.00 92.75 95 LYS A O 1
ATOM 715 N N . VAL A 1 96 ? 1.137 -27.056 -43.552 1.00 91.56 96 VAL A N 1
ATOM 716 C CA . VAL A 1 96 ? 0.575 -25.841 -44.161 1.00 91.56 96 VAL A CA 1
ATOM 717 C C . VAL A 1 96 ? -0.825 -25.619 -43.601 1.00 91.56 96 VAL A C 1
ATOM 719 O O . VAL A 1 96 ? -1.668 -26.510 -43.664 1.00 91.56 96 VAL A O 1
ATOM 722 N N . LYS A 1 97 ? -1.081 -24.431 -43.043 1.00 92.56 97 LYS A N 1
ATOM 723 C CA . LYS A 1 97 ? -2.403 -24.033 -42.543 1.00 92.56 97 LYS A CA 1
ATOM 724 C C . LYS A 1 97 ? -2.886 -22.807 -43.306 1.00 92.56 97 LYS A C 1
ATOM 726 O O . LYS A 1 97 ? -2.240 -21.763 -43.260 1.00 92.56 97 LYS A O 1
ATOM 731 N N . VAL A 1 98 ? -4.024 -22.933 -43.981 1.00 91.56 98 VAL A N 1
ATOM 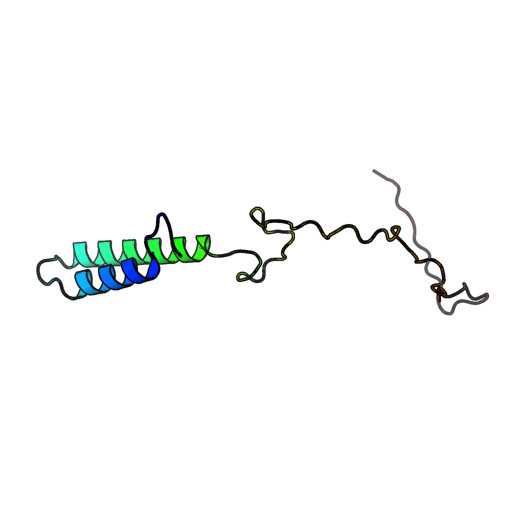732 C CA . VAL A 1 98 ? -4.695 -21.804 -44.635 1.00 91.56 98 VAL A CA 1
ATOM 733 C C . VAL A 1 98 ? -5.406 -20.981 -43.564 1.00 91.56 98 VAL A C 1
ATOM 735 O O . VAL A 1 98 ? -6.143 -21.525 -42.741 1.00 91.56 98 VAL A O 1
ATOM 738 N N . ILE A 1 99 ? -5.150 -19.674 -43.543 1.00 90.62 99 ILE A N 1
ATOM 739 C CA . ILE A 1 99 ? -5.806 -18.729 -42.636 1.00 90.62 99 ILE A CA 1
ATOM 740 C C . ILE A 1 99 ? -6.721 -17.857 -43.491 1.00 90.62 99 ILE A C 1
ATOM 742 O O . ILE A 1 99 ? -6.243 -17.026 -44.261 1.00 90.62 99 ILE A O 1
ATOM 746 N N . ASN A 1 100 ? -8.029 -18.058 -43.358 1.00 89.50 100 ASN A N 1
ATOM 747 C CA . ASN A 1 100 ? -9.021 -17.234 -44.038 1.00 89.50 100 ASN A CA 1
ATOM 748 C C . ASN A 1 100 ? -9.170 -15.917 -43.274 1.00 89.50 100 ASN A C 1
ATOM 750 O O . ASN A 1 100 ? -9.476 -15.919 -42.081 1.00 89.50 100 ASN A O 1
ATOM 754 N N . VAL A 1 101 ? -8.932 -14.794 -43.949 1.00 88.44 101 VAL A N 1
ATOM 755 C CA . VAL A 1 101 ? -9.122 -13.466 -43.360 1.00 88.44 101 VAL A CA 1
ATOM 756 C C . VAL A 1 101 ? -10.572 -13.058 -43.589 1.00 88.44 101 VAL A C 1
ATOM 758 O O . VAL A 1 101 ? -10.966 -12.818 -44.728 1.00 88.44 101 VAL A O 1
ATOM 761 N N . ASN A 1 102 ? -11.361 -12.983 -42.517 1.00 82.38 102 ASN A N 1
ATOM 762 C CA . ASN A 1 102 ? -12.682 -12.370 -42.575 1.00 82.38 102 ASN A CA 1
ATOM 763 C C . ASN A 1 102 ? -12.506 -10.842 -42.558 1.00 82.38 102 ASN A C 1
ATOM 765 O O . ASN A 1 102 ? -11.875 -10.316 -41.644 1.00 82.38 102 ASN A O 1
ATOM 769 N N . ARG A 1 103 ? -12.990 -10.160 -43.600 1.00 82.31 103 ARG A N 1
ATOM 770 C CA . ARG A 1 103 ? -12.949 -8.692 -43.743 1.00 82.31 103 ARG A CA 1
ATOM 771 C C . ARG A 1 103 ? -14.331 -8.048 -43.592 1.00 82.31 103 ARG A C 1
ATOM 773 O O . ARG A 1 103 ? -14.512 -6.917 -44.022 1.00 82.31 103 ARG A O 1
ATOM 780 N N . SER A 1 104 ? -15.304 -8.772 -43.052 1.00 73.81 104 SER A N 1
ATOM 781 C CA . SER A 1 104 ? -16.593 -8.185 -42.706 1.00 73.81 104 SER A CA 1
ATOM 782 C C . SER A 1 104 ? -16.442 -7.420 -41.391 1.00 73.81 104 SER A C 1
ATOM 784 O O . SER A 1 104 ? -16.273 -8.050 -40.345 1.00 73.81 104 SER A O 1
ATOM 786 N N . ASP A 1 105 ? -16.436 -6.090 -41.492 1.00 61.31 105 ASP A N 1
ATOM 787 C CA . ASP A 1 105 ? -16.621 -5.153 -40.375 1.00 61.31 105 ASP A CA 1
ATOM 788 C C . ASP A 1 105 ? -18.082 -5.154 -39.892 1.00 61.31 105 ASP A C 1
ATOM 790 O O . ASP A 1 105 ? -18.991 -5.287 -40.750 1.00 61.31 105 ASP A O 1
#

Secondary structure (DSSP, 8-state):
-EETTEEHHHHHHHHHHHHHH-SSS-HHHHHHHHHHHHHHHHHHHHHT--TTTSS--TTT-TT---PPPPP-SPPSSSPTT----PPPPPSS-S-----------